Protein AF-A0A2C9LYE7-F1 (afdb_monomer)

Structure (mmCIF, N/CA/C/O backbone):
data_AF-A0A2C9LYE7-F1
#
_entry.id   AF-A0A2C9LYE7-F1
#
loop_
_atom_site.group_PDB
_atom_site.id
_atom_site.type_symbol
_atom_site.label_atom_id
_atom_site.label_alt_id
_atom_site.label_comp_id
_atom_site.label_asym_id
_atom_site.label_entity_id
_atom_site.label_seq_id
_atom_site.pdbx_PDB_ins_code
_atom_site.Cartn_x
_atom_site.Cartn_y
_atom_site.Cartn_z
_atom_site.occupancy
_atom_site.B_iso_or_equiv
_atom_site.auth_seq_id
_atom_site.auth_comp_id
_atom_site.auth_asym_id
_atom_site.auth_atom_id
_atom_site.pdbx_PDB_model_num
ATOM 1 N N . MET A 1 1 ? 0.429 -6.146 15.265 1.00 73.06 1 MET A N 1
ATOM 2 C CA . MET A 1 1 ? -0.358 -5.107 14.587 1.00 73.06 1 MET A CA 1
ATOM 3 C C . MET A 1 1 ? -0.170 -3.802 15.336 1.00 73.06 1 MET A C 1
ATOM 5 O O . MET A 1 1 ? -0.222 -3.806 16.559 1.00 73.06 1 MET A O 1
ATOM 9 N N . SER A 1 2 ? 0.075 -2.730 14.604 1.00 80.69 2 SER A N 1
ATOM 10 C CA . SER A 1 2 ? 0.431 -1.383 15.035 1.00 80.69 2 SER A CA 1
ATOM 11 C C . SER A 1 2 ? -0.440 -0.385 14.263 1.00 80.69 2 SER A C 1
ATOM 13 O O . SER A 1 2 ? -1.062 -0.771 13.266 1.00 80.69 2 SER A O 1
ATOM 15 N N . PRO A 1 3 ? -0.484 0.900 14.657 1.00 80.31 3 PRO A N 1
ATOM 16 C CA . PRO A 1 3 ? -1.197 1.921 13.888 1.00 80.31 3 PRO A CA 1
ATOM 17 C C . PRO A 1 3 ? -0.753 1.974 12.421 1.00 80.31 3 PRO A C 1
ATOM 19 O O . PRO A 1 3 ? -1.588 2.079 11.523 1.00 80.31 3 PRO A O 1
ATOM 22 N N . VAL A 1 4 ? 0.554 1.812 12.177 1.00 74.88 4 VAL A N 1
ATOM 23 C CA . VAL A 1 4 ? 1.127 1.790 10.827 1.00 74.88 4 VAL A CA 1
ATOM 24 C C . VAL A 1 4 ? 0.647 0.591 10.032 1.00 74.88 4 VAL A C 1
ATOM 26 O O . VAL A 1 4 ? 0.445 0.764 8.847 1.00 74.88 4 VAL A O 1
ATOM 29 N N . GLU A 1 5 ? 0.447 -0.585 10.628 1.00 74.88 5 GLU A N 1
ATOM 30 C CA . GLU A 1 5 ? -0.098 -1.753 9.916 1.00 74.88 5 GLU A CA 1
ATOM 31 C C . GLU A 1 5 ? -1.595 -1.587 9.600 1.00 74.88 5 GLU A C 1
ATOM 33 O O . GLU A 1 5 ? -2.049 -2.063 8.567 1.00 74.88 5 GLU A O 1
ATOM 38 N N . ILE A 1 6 ? -2.368 -0.878 10.435 1.00 79.75 6 ILE A N 1
ATOM 39 C CA . ILE A 1 6 ? -3.811 -0.659 10.205 1.00 79.75 6 ILE A CA 1
ATOM 40 C C . ILE A 1 6 ? -4.108 0.386 9.130 1.00 79.75 6 ILE A C 1
ATOM 42 O O . ILE A 1 6 ? -5.053 0.217 8.364 1.00 79.75 6 ILE A O 1
ATOM 46 N N . ALA A 1 7 ? -3.266 1.419 9.017 1.00 75.06 7 ALA A N 1
ATOM 47 C CA . ALA A 1 7 ? -3.280 2.402 7.917 1.00 75.06 7 ALA A CA 1
ATOM 48 C C . ALA A 1 7 ? -3.182 1.774 6.516 1.00 75.06 7 ALA A C 1
ATOM 50 O O . ALA A 1 7 ? -3.384 2.397 5.480 1.00 75.06 7 ALA A O 1
ATOM 51 N N . ASN A 1 8 ? -2.791 0.520 6.554 1.00 74.31 8 ASN A N 1
ATOM 52 C CA . ASN A 1 8 ? -2.117 -0.277 5.583 1.00 74.31 8 ASN A CA 1
ATOM 53 C C . ASN A 1 8 ? -2.772 -1.674 5.601 1.00 74.31 8 ASN A C 1
ATOM 55 O O . ASN A 1 8 ? -2.185 -2.687 5.226 1.00 74.31 8 ASN A O 1
ATOM 59 N N . ALA A 1 9 ? -4.007 -1.769 6.068 1.00 78.25 9 ALA A N 1
ATOM 60 C CA . ALA A 1 9 ? -4.749 -3.004 6.042 1.00 78.25 9 ALA A CA 1
ATOM 61 C C . ALA A 1 9 ? -6.007 -2.824 5.213 1.00 78.25 9 ALA A C 1
ATOM 63 O O . ALA A 1 9 ? -6.565 -1.730 5.106 1.00 78.25 9 ALA A O 1
ATOM 64 N N . PHE A 1 10 ? -6.482 -3.931 4.657 1.00 82.81 10 PHE A N 1
ATOM 65 C CA . PHE A 1 10 ? -7.828 -3.967 4.122 1.00 82.81 10 PHE A CA 1
ATOM 66 C C . PHE A 1 10 ? -8.786 -4.327 5.258 1.00 82.81 10 PHE A C 1
ATOM 68 O O . PHE A 1 10 ? -8.697 -5.408 5.847 1.00 82.81 10 PHE A O 1
ATOM 75 N N . LEU A 1 11 ? -9.671 -3.388 5.595 1.00 85.12 11 LEU A N 1
ATOM 76 C CA . LEU A 1 11 ? -10.641 -3.537 6.675 1.00 85.12 11 LEU A CA 1
ATOM 77 C C . LEU A 1 11 ? -11.970 -4.024 6.103 1.00 85.12 11 LEU A C 1
ATOM 79 O O . LEU A 1 11 ? -12.610 -3.336 5.308 1.00 85.12 11 LEU A O 1
ATOM 83 N N . ILE A 1 12 ? -12.409 -5.197 6.546 1.00 87.69 12 ILE A N 1
ATOM 84 C CA . ILE A 1 12 ? -13.704 -5.771 6.190 1.00 87.69 12 ILE A CA 1
ATOM 85 C C . ILE A 1 12 ? -14.618 -5.669 7.403 1.00 87.69 12 ILE A C 1
ATOM 87 O O . ILE A 1 12 ? -14.309 -6.160 8.489 1.00 87.69 12 ILE A O 1
ATOM 91 N N . SER A 1 13 ? -15.777 -5.043 7.223 1.00 89.19 13 SER A N 1
ATOM 92 C CA . SER A 1 13 ? -16.781 -4.933 8.275 1.00 89.19 13 SER A CA 1
ATOM 93 C C . SER A 1 13 ? -18.191 -5.060 7.710 1.00 89.19 13 SER A C 1
ATOM 95 O O . SER A 1 13 ? -18.442 -4.816 6.529 1.00 89.19 13 SER A O 1
ATOM 97 N N . ARG A 1 14 ? -19.137 -5.459 8.566 1.00 90.38 14 ARG A N 1
ATOM 98 C CA . ARG A 1 14 ? -20.560 -5.494 8.212 1.00 90.38 14 ARG A CA 1
ATOM 99 C C . ARG A 1 14 ? -21.095 -4.070 8.048 1.00 90.38 14 ARG A C 1
ATOM 101 O O . ARG A 1 14 ? -20.629 -3.125 8.681 1.00 90.38 14 ARG A O 1
ATOM 108 N N . ARG A 1 15 ? -22.141 -3.908 7.239 1.00 89.12 15 ARG A N 1
ATOM 109 C CA . ARG A 1 15 ? -22.846 -2.624 7.133 1.00 89.12 15 ARG A CA 1
ATOM 110 C C . ARG A 1 15 ? -23.384 -2.204 8.513 1.00 89.12 15 ARG A C 1
ATOM 112 O O . ARG A 1 15 ? -23.920 -3.042 9.231 1.00 89.12 15 ARG A O 1
ATOM 119 N N . ARG A 1 16 ? -23.285 -0.907 8.84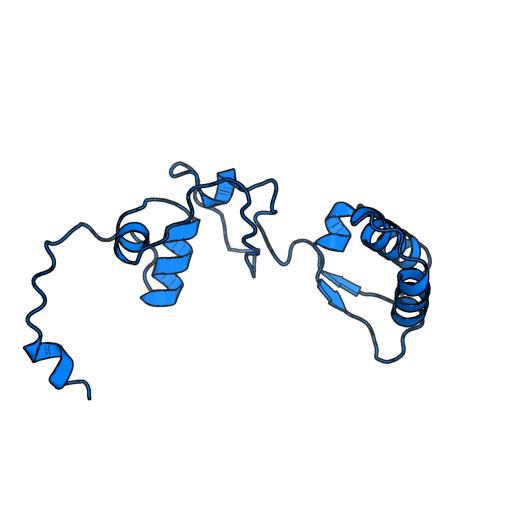9 1.00 88.00 16 ARG A N 1
ATOM 120 C CA . ARG A 1 16 ? -23.729 -0.312 10.137 1.00 88.00 16 ARG A CA 1
ATOM 121 C C . ARG A 1 16 ? -23.029 -0.877 11.383 1.00 88.00 16 ARG A C 1
ATOM 123 O O . ARG A 1 16 ? -23.589 -0.842 12.473 1.00 88.00 16 ARG A O 1
ATOM 130 N N . ASN A 1 17 ? -21.822 -1.403 11.228 1.00 90.81 17 ASN A N 1
ATOM 131 C CA . ASN A 1 17 ? -21.034 -1.884 12.351 1.00 90.81 17 ASN A CA 1
ATOM 132 C C . ASN A 1 17 ? -20.635 -0.734 13.303 1.00 90.81 17 ASN A C 1
ATOM 134 O O . ASN A 1 17 ? -20.342 0.371 12.837 1.00 90.81 17 ASN A O 1
ATOM 138 N N . ALA A 1 18 ? -20.631 -0.991 14.617 1.00 90.81 18 ALA A N 1
ATOM 139 C CA . ALA A 1 18 ? -20.309 0.023 15.621 1.00 90.81 18 ALA A CA 1
ATOM 140 C C . ALA A 1 18 ? -18.864 0.525 15.488 1.00 90.81 18 ALA A C 1
ATOM 142 O O . ALA A 1 18 ? -18.663 1.731 15.534 1.00 90.81 18 ALA A O 1
ATOM 143 N N . PHE A 1 19 ? -17.902 -0.344 15.152 1.00 90.56 19 PHE A N 1
ATOM 144 C CA . PHE A 1 19 ? -16.531 0.058 14.812 1.00 90.56 19 PHE A CA 1
ATOM 145 C C . PHE A 1 19 ? -16.492 1.191 13.773 1.00 90.56 19 PHE A C 1
ATOM 147 O O . PHE A 1 19 ? -15.831 2.200 13.989 1.00 90.56 19 PHE A O 1
ATOM 154 N N . LEU A 1 20 ? -17.227 1.059 12.659 1.00 88.56 20 LEU A N 1
ATOM 155 C CA . LEU A 1 20 ? -17.243 2.081 11.601 1.00 88.56 20 LEU A CA 1
ATOM 156 C C . LEU A 1 20 ? -17.904 3.381 12.068 1.00 88.56 20 LEU A C 1
ATOM 158 O O . LEU A 1 20 ? -17.468 4.464 11.683 1.00 88.56 20 LEU A O 1
ATOM 162 N N . LYS A 1 21 ? -18.953 3.278 12.892 1.00 90.19 21 LYS A N 1
ATOM 163 C CA . LYS A 1 21 ? -19.645 4.438 13.462 1.00 90.19 21 LYS A CA 1
ATOM 164 C C . LYS A 1 21 ? -18.735 5.198 14.426 1.00 90.19 21 LYS A C 1
ATOM 166 O O . LYS A 1 21 ? -18.613 6.411 14.300 1.00 90.19 21 LYS A O 1
ATOM 171 N N . ASP A 1 22 ? -18.089 4.494 15.345 1.00 89.19 22 ASP A N 1
AT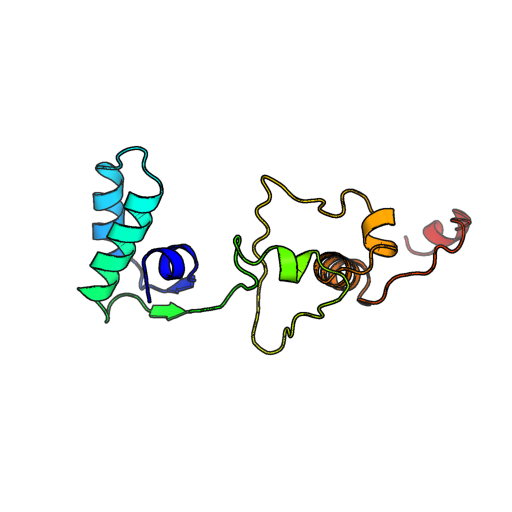OM 172 C CA . ASP A 1 22 ? -17.219 5.084 16.363 1.00 89.19 22 ASP A CA 1
ATOM 173 C C . ASP A 1 22 ? -15.955 5.661 15.731 1.00 89.19 22 ASP A C 1
ATOM 175 O O . ASP A 1 22 ? -15.490 6.736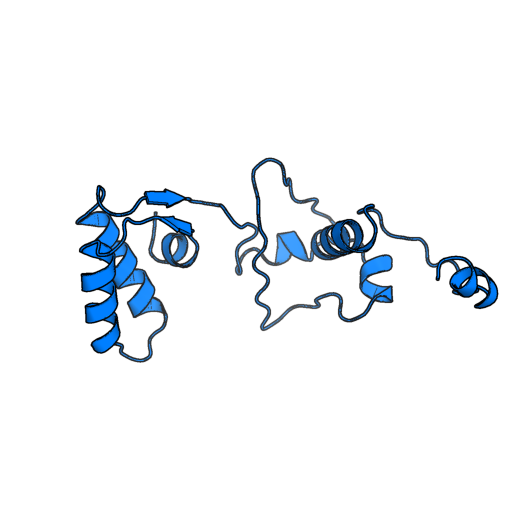 16.115 1.00 89.19 22 ASP A O 1
ATOM 179 N N . TRP A 1 23 ? -15.437 4.995 14.695 1.00 88.12 23 TRP A N 1
ATOM 180 C CA . TRP A 1 23 ? -14.337 5.529 13.910 1.00 88.12 23 TRP A CA 1
ATOM 181 C C . TRP A 1 23 ? -14.746 6.816 13.182 1.00 88.12 23 TRP A C 1
ATOM 183 O O . TRP A 1 23 ? -14.023 7.804 13.278 1.00 88.12 23 TRP A O 1
ATOM 193 N N . TYR A 1 24 ? -15.926 6.850 12.547 1.00 87.88 24 TYR A N 1
ATOM 194 C CA . TYR A 1 24 ? -16.471 8.047 11.890 1.00 87.88 24 TYR A CA 1
ATOM 195 C C . TYR A 1 24 ? -16.725 9.207 12.860 1.00 87.88 24 TYR A C 1
ATOM 197 O O . TYR A 1 24 ? -16.317 10.330 12.577 1.00 87.88 24 TYR A O 1
ATOM 205 N N . ILE A 1 25 ? -17.348 8.953 14.016 1.00 87.56 25 ILE A N 1
ATOM 206 C CA . ILE A 1 25 ? -17.489 9.961 15.082 1.00 87.56 25 ILE A CA 1
ATOM 207 C C . ILE A 1 25 ? -16.103 10.469 15.465 1.00 87.56 25 ILE A C 1
ATOM 209 O O . ILE A 1 25 ? -15.873 11.667 15.573 1.00 87.56 25 ILE A O 1
ATOM 213 N N . GLY A 1 26 ? -15.144 9.553 15.571 1.00 81.50 26 GLY A N 1
ATOM 214 C CA . GLY A 1 26 ? -13.781 9.902 15.885 1.00 81.50 26 GLY A CA 1
ATOM 215 C C . GLY A 1 26 ? -13.082 10.804 14.872 1.00 81.50 26 GLY A C 1
ATOM 216 O O . GLY A 1 26 ? -12.177 11.524 15.285 1.00 81.50 26 GLY A O 1
ATOM 217 N N . PHE A 1 27 ? -13.501 10.778 13.605 1.00 81.75 27 PHE A N 1
ATOM 218 C CA . PHE A 1 27 ? -13.048 11.692 12.554 1.00 81.75 27 PHE A CA 1
ATOM 219 C C . PHE A 1 27 ? -13.651 13.094 12.670 1.00 81.75 27 PHE A C 1
ATOM 221 O O . PHE A 1 27 ? -13.091 14.029 12.105 1.00 81.75 27 PHE A O 1
ATOM 228 N N . GLN A 1 28 ? -14.772 13.267 13.372 1.00 82.38 28 GLN A N 1
ATOM 229 C CA . GLN A 1 28 ? -15.355 14.597 13.575 1.00 82.38 28 GLN A CA 1
ATOM 230 C C . GLN A 1 28 ? -14.469 15.469 14.477 1.00 82.38 28 GLN A C 1
ATOM 232 O O . GLN A 1 28 ? -14.411 16.678 14.279 1.00 82.38 28 GLN A O 1
ATOM 237 N N . ASP A 1 29 ? -13.695 14.842 15.367 1.00 79.62 29 ASP A N 1
ATOM 238 C CA . ASP A 1 29 ? -12.693 15.490 16.223 1.00 79.62 29 ASP A CA 1
ATOM 239 C C . ASP A 1 29 ? -11.285 15.474 15.597 1.00 79.62 29 ASP A C 1
ATOM 241 O O . ASP A 1 29 ? -10.278 15.434 16.307 1.00 79.62 29 ASP A O 1
ATOM 245 N N . TYR A 1 30 ? -11.182 15.401 14.266 1.00 76.88 30 TYR A N 1
ATOM 246 C CA . TYR A 1 30 ? -9.891 15.301 13.592 1.00 76.88 30 TYR A CA 1
ATOM 247 C C . TYR A 1 30 ? -9.053 16.569 13.807 1.00 76.88 30 TYR A C 1
ATOM 249 O O . TYR A 1 30 ? -9.234 17.590 13.144 1.00 76.88 30 TYR A O 1
ATOM 257 N N . GLU A 1 31 ? -8.068 16.477 14.696 1.00 72.31 31 GLU A N 1
ATOM 258 C CA . GLU A 1 31 ? -6.897 17.343 14.637 1.00 72.31 31 GLU A CA 1
ATOM 259 C C . GLU A 1 31 ? -6.109 16.970 13.383 1.00 72.31 31 GLU A C 1
ATOM 261 O O . GLU A 1 31 ? -5.976 15.783 13.102 1.00 72.31 31 GLU A O 1
ATOM 266 N N . ALA A 1 32 ? -5.579 17.949 12.640 1.00 73.88 32 ALA A N 1
ATOM 267 C CA . ALA A 1 32 ? -4.858 17.783 11.369 1.00 73.88 32 ALA A CA 1
ATOM 268 C C . ALA A 1 32 ? -3.519 17.007 11.472 1.00 73.88 32 ALA A C 1
ATOM 270 O O . ALA A 1 32 ? -2.481 17.425 10.962 1.00 73.88 32 ALA A O 1
ATOM 271 N N . LYS A 1 33 ? -3.538 15.860 12.145 1.00 76.56 33 LYS A N 1
ATOM 272 C CA . LYS A 1 33 ? -2.467 14.910 12.391 1.00 76.56 33 LYS A CA 1
ATOM 273 C C . LYS A 1 33 ? -2.902 13.596 11.766 1.00 76.56 33 LYS A C 1
ATOM 275 O O . LYS A 1 33 ? -3.772 12.899 12.278 1.00 76.56 33 LYS A O 1
ATOM 280 N N . TRP A 1 34 ? -2.270 13.238 10.659 1.00 67.06 34 TRP A N 1
ATOM 281 C CA . TRP A 1 34 ? -2.590 12.023 9.910 1.00 67.06 34 TRP A CA 1
ATOM 282 C C . TRP A 1 34 ? -2.554 10.750 10.783 1.00 67.06 34 TRP A C 1
ATOM 284 O O . TRP A 1 34 ? -3.403 9.874 10.618 1.00 67.06 34 TRP A O 1
ATOM 294 N N . THR A 1 35 ? -1.643 10.680 11.765 1.00 74.69 35 THR A N 1
ATOM 295 C CA . THR A 1 35 ? -1.513 9.548 12.700 1.00 74.69 35 THR A CA 1
ATOM 296 C C . THR A 1 35 ? -2.739 9.355 13.585 1.00 74.69 35 THR A C 1
ATOM 298 O O . THR A 1 35 ? -3.066 8.219 13.920 1.00 74.69 35 THR A O 1
ATOM 301 N N . PHE A 1 36 ? -3.470 10.428 13.900 1.00 79.00 36 PHE A N 1
ATOM 302 C CA . PHE A 1 36 ? -4.635 10.393 14.784 1.00 79.00 36 PHE A CA 1
ATOM 303 C C . PHE A 1 36 ? -5.698 9.407 14.287 1.00 79.00 36 PHE A C 1
ATOM 305 O O . PHE A 1 36 ? -6.251 8.616 15.049 1.00 79.00 36 PHE A O 1
ATOM 312 N N . THR A 1 37 ? -5.942 9.403 12.977 1.00 75.12 37 THR A N 1
ATOM 313 C CA . THR A 1 37 ? -6.950 8.536 12.349 1.00 75.12 37 THR A CA 1
ATOM 314 C C . THR A 1 37 ? -6.571 7.058 12.434 1.00 75.12 37 THR A C 1
ATOM 316 O O . THR A 1 37 ? -7.439 6.212 12.662 1.00 75.12 37 THR A O 1
ATOM 319 N N . MET A 1 38 ? -5.274 6.760 12.315 1.00 81.56 38 MET A N 1
ATOM 320 C CA . MET A 1 38 ? -4.713 5.409 12.356 1.00 81.56 38 MET A CA 1
ATOM 321 C C . MET A 1 38 ? -4.645 4.879 13.782 1.00 81.56 38 MET A C 1
ATOM 323 O O . MET A 1 38 ? -5.025 3.739 14.036 1.00 81.56 38 MET A O 1
ATOM 327 N N . GLU A 1 39 ? -4.201 5.710 14.724 1.00 86.44 39 GLU A N 1
ATOM 328 C CA . GLU A 1 39 ? -4.159 5.379 16.148 1.00 86.44 39 GLU A CA 1
ATOM 329 C C . GLU A 1 39 ? -5.564 5.099 16.681 1.00 86.44 39 GLU A C 1
ATOM 331 O O . GLU A 1 39 ? -5.775 4.110 17.383 1.00 86.44 39 GLU A O 1
ATOM 336 N N . LYS A 1 40 ? -6.553 5.911 16.290 1.00 85.88 40 LYS A N 1
ATOM 337 C CA . LYS A 1 40 ? -7.949 5.717 16.698 1.00 85.88 40 LYS A CA 1
ATOM 338 C C . LYS A 1 40 ? -8.540 4.439 16.104 1.00 85.88 40 LYS A C 1
ATOM 340 O O . LYS A 1 40 ? -9.115 3.648 16.849 1.00 85.88 40 LYS A O 1
ATOM 345 N N . ALA A 1 41 ? -8.332 4.186 14.808 1.00 86.50 41 ALA A N 1
ATOM 346 C CA . ALA A 1 41 ? -8.727 2.926 14.168 1.00 86.50 41 ALA A CA 1
ATOM 347 C C . ALA A 1 41 ? -8.089 1.714 14.861 1.00 86.50 41 ALA A C 1
ATOM 349 O O . ALA A 1 41 ? -8.764 0.725 15.155 1.00 86.50 41 ALA A O 1
ATOM 350 N N . TYR A 1 42 ? -6.795 1.812 15.169 1.00 88.31 42 TYR A N 1
ATOM 351 C CA . TYR A 1 42 ? -6.048 0.775 15.863 1.00 88.31 42 TYR A CA 1
ATOM 352 C C . TYR A 1 42 ? -6.618 0.500 17.251 1.00 88.31 42 TYR A C 1
ATOM 354 O O . TYR A 1 42 ? -6.974 -0.642 17.546 1.00 88.31 42 TYR A O 1
ATOM 362 N N . ASN A 1 43 ? -6.811 1.533 18.064 1.00 88.88 43 ASN A N 1
ATOM 363 C CA . ASN A 1 43 ? -7.374 1.390 19.403 1.00 88.88 43 ASN A CA 1
ATOM 364 C C . ASN A 1 43 ? -8.789 0.789 19.370 1.00 88.88 43 ASN A C 1
ATOM 366 O O . ASN A 1 43 ? -9.067 -0.155 20.111 1.00 88.88 43 ASN A O 1
ATOM 370 N N . LEU A 1 44 ? -9.652 1.250 18.457 1.00 88.06 44 LEU A N 1
ATOM 371 C CA . LEU A 1 44 ? -11.000 0.698 18.279 1.00 88.06 44 LEU A CA 1
ATOM 372 C C . LEU A 1 44 ? -10.968 -0.776 17.852 1.00 88.06 44 LEU A C 1
ATOM 374 O O . LEU A 1 44 ? -11.742 -1.584 18.366 1.00 88.06 44 LEU A O 1
ATOM 378 N N . SER A 1 45 ? -10.048 -1.156 16.960 1.00 87.88 45 SER A N 1
ATOM 379 C CA . SER A 1 45 ? -9.916 -2.548 16.510 1.00 87.88 45 SER A CA 1
ATOM 380 C C . SER A 1 45 ? -9.487 -3.488 17.640 1.00 87.88 45 SER A C 1
ATOM 382 O O . SER A 1 45 ? -9.911 -4.641 17.686 1.00 87.88 45 SER A O 1
ATOM 384 N N . ARG A 1 46 ? -8.678 -2.987 18.585 1.00 87.50 46 ARG A N 1
ATOM 385 C CA . ARG A 1 46 ? -8.209 -3.735 19.760 1.00 87.50 46 ARG A CA 1
ATOM 386 C C . ARG A 1 46 ? -9.299 -3.903 20.811 1.00 87.50 46 ARG A C 1
ATOM 388 O O . ARG A 1 46 ? -9.320 -4.924 21.490 1.00 87.50 46 ARG A O 1
ATOM 395 N N . GLN A 1 47 ? -10.185 -2.920 20.939 1.00 86.69 47 GLN A N 1
ATOM 396 C CA . GLN A 1 47 ? -11.313 -2.964 21.869 1.00 86.69 47 GLN A CA 1
ATOM 397 C C . GLN A 1 47 ? -12.457 -3.840 21.340 1.00 86.69 47 GLN A C 1
ATOM 399 O O . GLN A 1 47 ? -13.113 -4.521 22.120 1.00 86.69 47 GLN A O 1
ATOM 404 N N . ASN A 1 48 ? -12.656 -3.876 20.017 1.00 79.44 48 ASN A N 1
ATOM 405 C CA . ASN A 1 48 ? -13.782 -4.553 19.368 1.00 79.44 48 ASN A CA 1
ATOM 406 C C . ASN A 1 48 ? -13.323 -5.547 18.285 1.00 79.44 48 ASN A C 1
ATOM 408 O O . ASN A 1 48 ? -13.735 -5.469 17.126 1.00 79.44 48 ASN A O 1
ATOM 412 N N . VAL A 1 49 ? -12.491 -6.519 18.672 1.00 75.44 49 VAL A N 1
ATOM 413 C CA . VAL A 1 49 ? -11.829 -7.466 17.748 1.00 75.44 49 VAL A CA 1
ATOM 414 C C . VAL A 1 49 ? -12.815 -8.270 16.882 1.00 75.44 49 VAL A C 1
ATOM 416 O O . VAL A 1 49 ? -12.504 -8.612 15.747 1.00 75.44 49 VAL A O 1
ATOM 419 N N . SER A 1 50 ? -14.028 -8.551 17.367 1.00 82.94 50 SER A N 1
ATOM 420 C CA . SER A 1 50 ? -15.040 -9.319 16.620 1.00 82.94 50 SER A CA 1
ATOM 421 C C . SER A 1 50 ? -15.780 -8.515 15.544 1.00 82.94 50 SER A C 1
ATOM 423 O O . SER A 1 50 ? -16.546 -9.084 14.763 1.00 82.94 50 SER A O 1
ATOM 425 N N . GLN A 1 51 ? -15.594 -7.194 15.500 1.00 83.25 51 GLN A N 1
ATOM 426 C CA . GLN A 1 51 ? -16.386 -6.299 14.657 1.00 83.25 51 GLN A CA 1
ATOM 427 C C . GLN A 1 51 ? -15.712 -5.917 13.338 1.00 83.25 51 GLN A C 1
ATOM 429 O O . GLN A 1 51 ? -16.393 -5.483 12.401 1.00 83.25 51 GLN A O 1
ATOM 434 N N . VAL A 1 52 ? -14.400 -6.089 13.240 1.00 86.31 52 VAL A N 1
ATOM 435 C CA . VAL A 1 52 ? -13.637 -5.786 12.034 1.00 86.31 52 VAL A CA 1
ATOM 436 C C . VAL A 1 52 ? -12.686 -6.936 11.749 1.00 86.31 52 VAL A C 1
ATOM 438 O O . VAL A 1 52 ? -11.923 -7.358 12.612 1.00 86.31 52 VAL A O 1
ATOM 441 N N . TYR A 1 53 ? -12.753 -7.462 10.532 1.00 87.81 53 TYR A N 1
ATOM 442 C CA . TYR A 1 53 ? -11.747 -8.383 10.036 1.00 87.81 53 TYR A CA 1
ATOM 443 C C . TYR A 1 53 ? -10.689 -7.578 9.293 1.00 87.81 53 TYR A C 1
ATOM 445 O O . TYR A 1 53 ? -11.008 -6.752 8.438 1.00 87.81 53 TYR A O 1
ATOM 453 N N . ILE A 1 54 ? -9.432 -7.799 9.650 1.00 83.88 54 ILE A N 1
ATOM 454 C CA . ILE A 1 54 ? -8.298 -7.050 9.125 1.00 83.88 54 ILE A CA 1
ATOM 455 C C . ILE A 1 54 ? -7.463 -8.022 8.313 1.00 83.88 54 ILE A C 1
ATOM 457 O O . ILE A 1 54 ? -6.957 -8.997 8.867 1.00 83.88 54 ILE A O 1
ATOM 461 N N . VAL A 1 55 ? -7.324 -7.758 7.016 1.00 83.75 55 VAL A N 1
ATOM 462 C CA . VAL A 1 55 ? -6.419 -8.516 6.151 1.00 83.75 55 VAL A CA 1
ATOM 463 C C . VAL A 1 55 ? -5.049 -7.838 6.203 1.00 83.75 55 VAL A C 1
ATOM 465 O O . VAL A 1 55 ? -4.911 -6.739 5.648 1.00 83.75 55 VAL A O 1
ATOM 468 N N . PRO A 1 56 ? -4.051 -8.432 6.887 1.00 73.00 56 PRO A N 1
ATOM 469 C CA . PRO A 1 56 ? -2.694 -7.906 6.875 1.00 73.00 56 PRO A CA 1
ATOM 470 C C . PRO A 1 56 ? -2.033 -8.168 5.517 1.00 73.00 56 PRO A C 1
ATOM 472 O O . PRO A 1 56 ? -2.422 -9.087 4.798 1.00 73.00 56 PRO A O 1
ATOM 475 N N . ASP A 1 57 ? -1.021 -7.363 5.185 1.00 70.69 57 ASP A N 1
ATOM 476 C CA . ASP A 1 57 ? -0.091 -7.605 4.070 1.00 70.69 57 ASP A CA 1
ATOM 477 C C . ASP A 1 57 ? -0.735 -7.772 2.677 1.00 70.69 57 ASP A C 1
ATOM 479 O O . ASP A 1 57 ? -0.116 -8.328 1.770 1.00 70.69 57 ASP A O 1
ATOM 483 N N . LEU A 1 58 ? -1.963 -7.272 2.465 1.00 72.12 58 LEU A N 1
ATOM 484 C CA . LEU A 1 58 ? -2.618 -7.345 1.152 1.00 72.12 58 LEU A CA 1
ATOM 485 C C . LEU A 1 58 ? -1.791 -6.635 0.071 1.00 72.12 58 LEU A C 1
ATOM 487 O O . LEU A 1 58 ? -1.703 -7.120 -1.060 1.00 72.12 58 LEU A O 1
ATOM 491 N N . TYR A 1 59 ? -1.193 -5.495 0.424 1.00 75.56 59 TYR A N 1
ATOM 492 C CA . TYR A 1 59 ? -0.294 -4.769 -0.456 1.00 75.56 59 TYR A CA 1
ATOM 493 C C . TYR A 1 59 ? 1.102 -4.661 0.158 1.00 75.56 59 TYR A C 1
ATOM 495 O O . TYR A 1 59 ? 1.28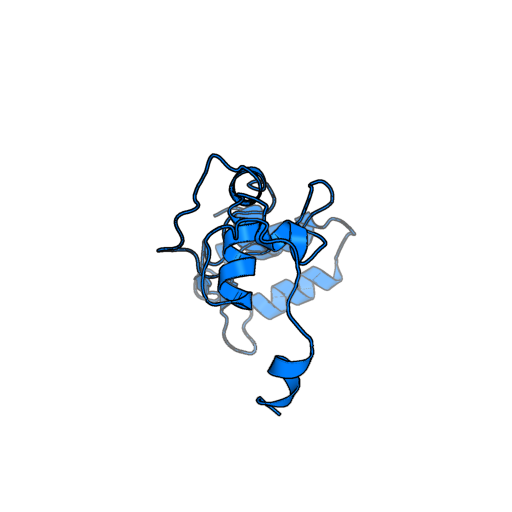6 -4.325 1.329 1.00 75.56 59 TYR A O 1
ATOM 503 N N . ARG A 1 60 ? 2.087 -4.981 -0.674 1.00 78.31 60 ARG A N 1
ATOM 504 C CA . ARG A 1 60 ? 3.521 -4.895 -0.412 1.00 78.31 60 ARG A CA 1
ATOM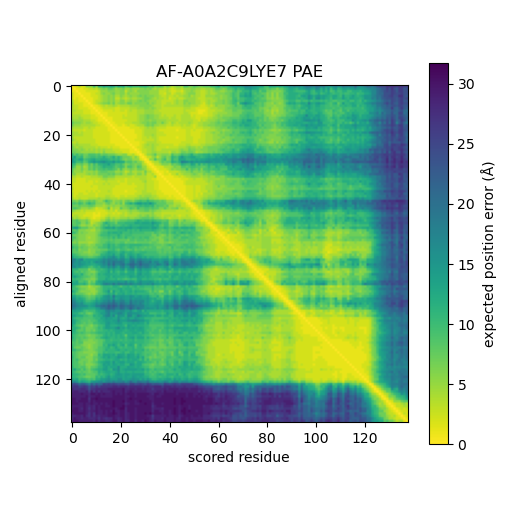 505 C C . ARG A 1 60 ? 4.212 -4.576 -1.741 1.00 78.31 60 ARG A C 1
ATOM 507 O O . ARG A 1 60 ? 3.683 -4.943 -2.791 1.00 78.31 60 ARG A O 1
ATOM 514 N N . PRO A 1 61 ? 5.396 -3.951 -1.725 1.00 77.75 61 PRO A N 1
ATOM 515 C CA . PRO A 1 61 ? 6.088 -3.350 -0.579 1.00 77.75 61 PRO A CA 1
ATOM 516 C C . PRO A 1 61 ? 5.334 -2.164 0.048 1.00 77.75 61 PRO A C 1
ATOM 518 O O . PRO A 1 61 ? 4.502 -1.536 -0.611 1.00 77.75 61 PRO A O 1
ATOM 521 N N . PHE A 1 62 ? 5.611 -1.854 1.317 1.00 76.25 62 PHE A N 1
ATOM 522 C CA . PHE A 1 62 ? 5.095 -0.654 1.987 1.00 76.25 62 PHE A CA 1
ATOM 523 C C . PHE A 1 62 ? 5.792 0.629 1.500 1.00 76.25 62 PHE A C 1
ATOM 525 O O . PHE A 1 62 ? 6.852 0.591 0.878 1.00 76.25 62 PHE A O 1
ATOM 532 N N . TRP A 1 63 ? 5.227 1.800 1.823 1.00 73.06 63 TRP A N 1
ATOM 533 C CA . TRP A 1 63 ? 5.771 3.104 1.406 1.00 73.06 63 TRP A CA 1
ATOM 534 C C . TRP A 1 63 ? 7.225 3.340 1.861 1.00 73.06 63 TRP A C 1
ATOM 536 O O . TRP A 1 63 ? 7.991 4.012 1.172 1.00 73.06 63 TRP A O 1
ATOM 546 N N . ASN A 1 64 ? 7.621 2.776 3.006 1.00 75.12 64 ASN A N 1
ATOM 547 C CA . ASN A 1 64 ? 8.982 2.833 3.548 1.00 75.12 64 ASN A CA 1
ATOM 548 C C . ASN A 1 64 ? 9.906 1.740 2.980 1.00 75.12 64 ASN A C 1
ATOM 550 O O . ASN A 1 64 ? 11.108 1.760 3.232 1.00 75.12 64 ASN A O 1
ATOM 554 N N . GLU A 1 65 ? 9.368 0.814 2.190 1.00 80.06 65 GLU A N 1
ATOM 555 C CA . GLU A 1 65 ? 10.088 -0.278 1.531 1.00 80.06 65 GLU A CA 1
ATOM 556 C C . GLU A 1 65 ? 10.318 0.016 0.040 1.00 80.06 65 GLU A C 1
ATOM 558 O O . GLU A 1 65 ? 10.555 -0.886 -0.760 1.00 80.06 65 GLU A O 1
ATOM 563 N N . MET A 1 66 ? 10.299 1.298 -0.343 1.00 79.00 66 MET A N 1
ATOM 564 C CA . MET A 1 66 ? 10.549 1.770 -1.709 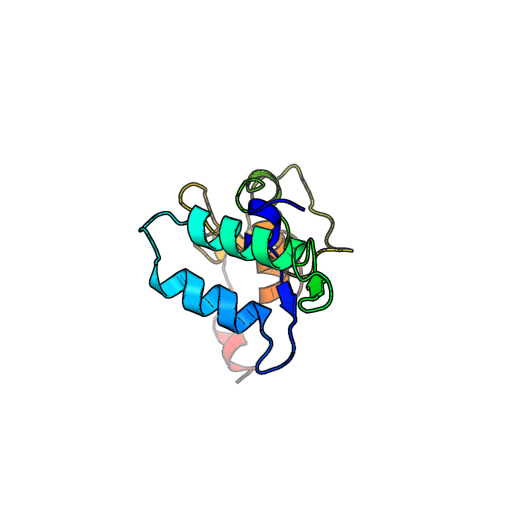1.00 79.00 66 MET A CA 1
ATOM 565 C C . MET A 1 66 ? 11.800 1.160 -2.381 1.00 79.00 66 MET A C 1
ATOM 567 O O . MET A 1 66 ? 11.741 0.885 -3.583 1.00 79.00 66 MET A O 1
ATOM 571 N N . PRO A 1 67 ? 12.915 0.876 -1.668 1.00 83.12 67 PRO A N 1
ATOM 572 C CA . PRO A 1 67 ? 14.045 0.169 -2.267 1.00 83.12 67 PRO A CA 1
ATOM 573 C C . PRO A 1 67 ? 13.685 -1.196 -2.874 1.00 83.12 67 PRO A C 1
ATOM 575 O O . PRO A 1 67 ? 14.297 -1.572 -3.865 1.00 83.12 67 PRO A O 1
ATOM 578 N N . LEU A 1 68 ? 12.676 -1.910 -2.362 1.00 81.31 68 LEU A N 1
ATOM 579 C CA . LEU A 1 68 ? 12.225 -3.189 -2.935 1.00 81.31 68 LEU A CA 1
ATOM 580 C C . LEU A 1 68 ? 11.549 -3.019 -4.307 1.00 81.31 68 LEU A C 1
ATOM 582 O O . LEU A 1 68 ? 11.550 -3.944 -5.117 1.00 81.31 68 LEU A O 1
ATOM 586 N N . LEU A 1 69 ? 10.983 -1.838 -4.577 1.00 80.19 69 LEU A N 1
ATOM 587 C CA . LEU A 1 69 ? 10.340 -1.514 -5.853 1.00 80.19 69 LEU A CA 1
ATOM 588 C C . LEU A 1 69 ? 11.330 -0.990 -6.895 1.00 80.19 69 LEU A C 1
ATOM 590 O O . LEU A 1 69 ? 11.186 -1.288 -8.081 1.00 80.19 69 LEU A O 1
ATOM 594 N N . LEU A 1 70 ? 12.306 -0.190 -6.460 1.00 80.62 70 LEU A N 1
ATOM 595 C CA . LEU A 1 70 ? 13.167 0.586 -7.358 1.00 80.62 70 LEU A CA 1
ATOM 596 C C . LEU A 1 70 ? 14.563 -0.016 -7.558 1.00 80.62 70 LEU A C 1
ATOM 598 O O . LEU A 1 70 ? 15.234 0.338 -8.525 1.00 80.62 70 LEU A O 1
ATOM 602 N N . ASN A 1 71 ? 15.025 -0.896 -6.667 1.00 78.19 71 ASN A 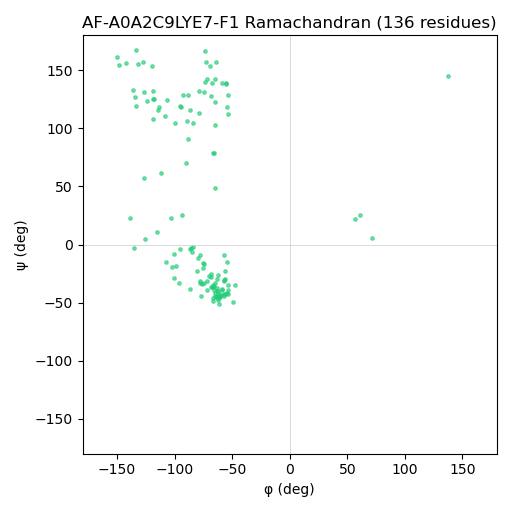N 1
ATOM 603 C CA . ASN A 1 71 ? 16.353 -1.493 -6.778 1.00 78.19 71 ASN A CA 1
ATOM 604 C C . ASN A 1 71 ? 16.363 -2.623 -7.818 1.00 78.19 71 ASN A C 1
ATOM 606 O O . ASN A 1 71 ? 15.521 -3.517 -7.793 1.00 78.19 71 ASN A O 1
ATOM 610 N N . SER A 1 72 ? 17.350 -2.590 -8.710 1.00 69.06 72 SER A N 1
ATOM 611 C CA . SER A 1 72 ? 17.551 -3.578 -9.769 1.00 69.06 72 SER A CA 1
ATOM 612 C C . SER A 1 72 ? 18.118 -4.913 -9.294 1.00 69.06 72 SER A C 1
ATOM 614 O O . SER A 1 72 ? 18.036 -5.907 -10.015 1.00 69.06 72 SER A O 1
ATOM 616 N N . SER A 1 73 ? 18.675 -4.951 -8.084 1.00 70.00 73 SER A N 1
ATOM 617 C CA . SER A 1 73 ? 19.276 -6.150 -7.493 1.00 70.00 73 SER A CA 1
ATOM 618 C C . SER A 1 73 ? 18.275 -7.035 -6.748 1.00 70.00 73 SER A C 1
ATOM 620 O O . SER A 1 73 ? 18.658 -8.097 -6.262 1.00 70.00 73 SER A O 1
ATOM 622 N N . PHE A 1 74 ? 17.012 -6.616 -6.631 1.00 66.06 74 PHE A N 1
ATOM 623 C CA . PHE A 1 74 ? 15.991 -7.345 -5.884 1.00 66.06 74 PHE A CA 1
ATOM 624 C C . PHE A 1 74 ? 14.785 -7.652 -6.762 1.00 66.06 74 PHE A C 1
ATOM 626 O O . PHE A 1 74 ? 14.143 -6.751 -7.291 1.00 66.06 74 PHE A O 1
ATOM 633 N N . TYR A 1 75 ? 14.458 -8.938 -6.859 1.00 68.12 75 TYR A N 1
ATOM 634 C CA . TYR A 1 75 ? 13.178 -9.400 -7.378 1.00 68.12 75 TYR A CA 1
ATOM 635 C C . TYR A 1 75 ? 12.244 -9.621 -6.194 1.00 68.12 75 TYR A C 1
ATOM 637 O O . TYR A 1 75 ? 12.542 -10.419 -5.305 1.00 68.12 75 TYR A O 1
ATOM 645 N N . PHE A 1 76 ? 11.139 -8.882 -6.159 1.00 74.25 76 PHE A N 1
ATOM 646 C CA . PHE A 1 76 ? 10.122 -9.063 -5.132 1.00 74.25 76 PHE A CA 1
ATOM 647 C C . PHE A 1 76 ? 9.309 -10.337 -5.408 1.00 74.25 76 PHE A C 1
ATOM 649 O O . PHE A 1 76 ? 8.851 -10.549 -6.532 1.00 74.25 76 PHE A O 1
ATOM 656 N N . ASP A 1 77 ? 9.139 -11.188 -4.395 1.00 75.94 77 ASP A N 1
ATOM 657 C CA . ASP A 1 77 ? 8.321 -12.399 -4.493 1.00 75.94 77 ASP A CA 1
ATOM 658 C C . ASP A 1 77 ? 6.830 -12.050 -4.360 1.00 75.94 77 ASP A C 1
ATOM 660 O O . ASP A 1 77 ? 6.354 -11.638 -3.301 1.00 75.94 77 ASP A O 1
ATOM 664 N N . TRP A 1 78 ? 6.086 -12.239 -5.450 1.00 74.06 78 TRP A N 1
ATOM 665 C CA . TRP A 1 78 ? 4.660 -11.922 -5.545 1.00 74.06 78 TRP A CA 1
ATOM 666 C C . TRP A 1 78 ? 3.730 -13.031 -5.048 1.00 74.06 78 TRP A C 1
ATOM 668 O O . TRP A 1 78 ? 2.519 -12.822 -5.020 1.00 74.06 78 TRP A O 1
ATOM 678 N N . THR A 1 79 ? 4.238 -14.197 -4.633 1.00 77.19 79 THR A N 1
ATOM 679 C CA . THR A 1 79 ? 3.397 -15.362 -4.278 1.00 77.19 79 THR A CA 1
ATOM 680 C C . THR A 1 79 ? 2.361 -15.083 -3.188 1.00 77.19 79 THR A C 1
ATOM 682 O O . THR A 1 79 ? 1.358 -15.791 -3.093 1.00 77.19 79 THR A O 1
ATOM 685 N N . ARG A 1 80 ? 2.586 -14.058 -2.358 1.00 70.75 80 ARG A N 1
ATOM 686 C CA . ARG A 1 80 ? 1.717 -13.698 -1.227 1.00 70.75 80 ARG A CA 1
ATOM 687 C C . ARG A 1 80 ? 1.242 -12.246 -1.239 1.00 70.75 80 ARG A C 1
ATOM 689 O O . ARG A 1 80 ? 0.590 -11.833 -0.283 1.00 70.75 80 ARG A O 1
ATOM 696 N N . SER A 1 81 ? 1.558 -11.477 -2.278 1.00 71.62 81 SER A N 1
ATOM 697 C CA . SER A 1 81 ? 1.233 -10.050 -2.357 1.00 71.62 81 SER A CA 1
ATOM 698 C C . SER A 1 81 ? 0.315 -9.786 -3.535 1.00 71.62 81 SER A C 1
ATOM 700 O O . SER A 1 81 ? 0.621 -10.142 -4.668 1.00 71.62 81 SER A O 1
ATOM 702 N N . TYR A 1 82 ? -0.823 -9.155 -3.257 1.00 71.00 82 TYR A N 1
ATOM 703 C CA . TYR A 1 82 ? -1.929 -9.066 -4.212 1.00 71.00 82 TYR A CA 1
ATOM 704 C C . TYR A 1 82 ? -2.095 -7.666 -4.803 1.00 71.00 82 TYR A C 1
ATOM 706 O O . TYR A 1 82 ? -2.792 -7.496 -5.801 1.00 71.00 82 TYR A O 1
ATOM 714 N N . ALA A 1 83 ? -1.465 -6.658 -4.200 1.00 77.31 83 ALA A N 1
ATOM 715 C CA . ALA A 1 83 ? -1.519 -5.279 -4.660 1.00 77.31 83 ALA A CA 1
ATOM 716 C C . ALA A 1 83 ? -0.231 -4.514 -4.319 1.00 77.31 83 ALA A C 1
ATOM 718 O O . ALA A 1 83 ? 0.532 -4.902 -3.436 1.00 77.31 83 ALA A O 1
ATOM 719 N N . ILE A 1 84 ? -0.015 -3.390 -5.004 1.00 78.81 84 ILE A N 1
ATOM 720 C CA . ILE A 1 84 ? 1.052 -2.427 -4.711 1.00 78.81 84 ILE A CA 1
ATOM 721 C C . ILE A 1 84 ? 0.399 -1.063 -4.564 1.00 78.81 84 ILE A C 1
ATOM 723 O O . ILE A 1 84 ? -0.361 -0.645 -5.438 1.00 78.81 84 ILE A O 1
ATOM 727 N N . HIS A 1 85 ? 0.727 -0.349 -3.492 1.00 76.25 85 HIS A N 1
ATOM 728 C CA . HIS A 1 85 ? 0.378 1.057 -3.358 1.00 76.25 85 HIS A CA 1
ATOM 729 C C . HIS A 1 85 ? 1.646 1.896 -3.505 1.00 76.25 85 HIS A C 1
ATOM 731 O O . HIS A 1 85 ? 2.535 1.860 -2.658 1.00 76.25 85 HIS A O 1
ATOM 737 N N . ILE A 1 86 ? 1.738 2.637 -4.607 1.00 73.50 86 ILE A N 1
ATOM 738 C CA . ILE A 1 86 ? 2.908 3.454 -4.914 1.00 73.50 86 ILE A CA 1
ATOM 739 C C . ILE A 1 86 ? 2.594 4.895 -4.536 1.00 73.50 86 ILE A C 1
ATOM 741 O O . ILE A 1 86 ? 1.878 5.595 -5.249 1.00 73.50 86 ILE A O 1
ATOM 745 N N . TRP A 1 87 ? 3.161 5.345 -3.422 1.00 69.25 87 TRP A N 1
ATOM 746 C CA . TRP A 1 87 ? 3.198 6.757 -3.063 1.00 69.25 87 TRP A CA 1
ATOM 747 C C . TRP A 1 87 ? 4.647 7.227 -3.085 1.00 69.25 87 TRP A C 1
ATOM 749 O O . TRP A 1 87 ? 5.474 6.745 -2.312 1.00 69.25 87 TRP A O 1
ATOM 759 N N . THR A 1 88 ? 4.976 8.152 -3.985 1.00 63.84 88 THR A N 1
ATOM 760 C CA . THR A 1 88 ? 6.304 8.765 -4.026 1.00 63.84 88 THR A CA 1
ATOM 761 C C . THR A 1 88 ? 6.202 10.261 -3.772 1.00 63.84 88 THR A C 1
ATOM 763 O O . THR A 1 88 ? 5.473 10.983 -4.447 1.00 63.84 88 THR A O 1
ATOM 766 N N . LYS A 1 89 ? 6.953 10.726 -2.773 1.00 63.19 89 LYS A N 1
ATOM 767 C CA . LYS A 1 89 ? 7.394 12.123 -2.689 1.00 63.19 89 LYS A CA 1
ATOM 768 C C . LYS A 1 89 ? 8.809 12.274 -3.256 1.00 63.19 89 LYS A C 1
ATOM 770 O O . LYS A 1 89 ? 9.119 13.293 -3.856 1.00 63.19 89 LYS A O 1
ATOM 775 N N . ASN A 1 90 ? 9.632 11.235 -3.074 1.00 58.25 90 ASN A N 1
ATOM 776 C CA . ASN A 1 90 ? 11.019 11.127 -3.511 1.00 58.25 90 ASN A CA 1
ATOM 777 C C . ASN A 1 90 ? 11.237 9.732 -4.127 1.00 58.25 90 ASN A C 1
ATOM 779 O O . ASN A 1 90 ? 10.841 8.728 -3.532 1.00 58.25 90 ASN A O 1
ATOM 783 N N . GLY A 1 91 ? 11.867 9.661 -5.300 1.00 64.88 91 GLY A N 1
ATOM 784 C CA . GLY A 1 91 ? 12.148 8.411 -6.014 1.00 64.88 91 GLY A CA 1
ATOM 785 C C . GLY A 1 91 ? 11.888 8.539 -7.514 1.00 64.88 91 GLY A C 1
ATOM 786 O O . GLY A 1 91 ? 10.987 9.258 -7.938 1.00 64.88 91 GLY A O 1
ATOM 787 N N . LYS A 1 92 ? 12.694 7.858 -8.332 1.00 71.38 92 LYS A N 1
ATOM 788 C CA . LYS A 1 92 ? 12.546 7.868 -9.791 1.00 71.38 92 LYS A CA 1
ATOM 789 C C . LYS A 1 92 ? 11.585 6.751 -10.201 1.00 71.38 92 LYS A C 1
ATOM 791 O O . LYS A 1 92 ? 12.004 5.616 -10.396 1.00 71.38 92 LYS A O 1
ATOM 796 N N . ILE A 1 93 ? 10.293 7.068 -10.272 1.00 82.56 93 ILE A N 1
ATOM 797 C CA . ILE A 1 93 ? 9.300 6.187 -10.901 1.00 82.56 93 ILE A CA 1
ATOM 798 C C . ILE A 1 93 ? 9.499 6.252 -12.424 1.00 82.56 93 ILE A C 1
ATOM 800 O O . ILE A 1 93 ? 9.731 7.351 -12.938 1.00 82.56 93 ILE A O 1
ATOM 804 N N . PRO A 1 94 ? 9.390 5.125 -13.154 1.00 82.75 94 PRO A N 1
ATOM 805 C CA . PRO A 1 94 ? 9.342 5.139 -14.612 1.00 82.75 94 PRO A CA 1
ATOM 806 C C . PRO A 1 94 ? 8.228 6.077 -15.099 1.00 82.75 94 PRO A C 1
ATOM 808 O O . PRO A 1 94 ? 7.047 5.831 -14.858 1.00 82.75 94 PRO A O 1
ATOM 811 N N . SER A 1 95 ? 8.598 7.186 -15.736 1.00 83.25 95 SER A N 1
ATOM 812 C CA . SER A 1 95 ? 7.661 8.239 -16.153 1.00 83.25 95 SER A CA 1
ATOM 813 C C . SER A 1 95 ? 7.290 8.167 -17.633 1.00 83.25 95 SER A C 1
ATOM 815 O O . SER A 1 95 ? 6.398 8.883 -18.085 1.00 83.25 95 SER A O 1
ATOM 817 N N . THR A 1 96 ? 7.962 7.304 -18.395 1.00 88.19 96 THR A N 1
ATOM 818 C CA . THR A 1 96 ? 7.728 7.106 -19.829 1.00 88.19 96 THR A CA 1
ATOM 819 C C . THR A 1 96 ? 7.620 5.625 -20.161 1.00 88.19 96 THR A C 1
ATOM 821 O O . THR A 1 96 ? 8.203 4.779 -19.480 1.00 88.19 96 THR A O 1
ATOM 824 N N . VAL A 1 97 ? 6.927 5.305 -21.255 1.00 87.62 97 VAL A N 1
ATOM 825 C CA . VAL A 1 97 ? 6.870 3.934 -21.781 1.00 87.62 97 VAL A CA 1
ATOM 826 C C . VAL A 1 97 ? 8.279 3.385 -22.024 1.00 87.62 97 VAL A C 1
ATOM 828 O O . VAL A 1 97 ? 8.562 2.265 -21.622 1.00 87.62 97 VAL A O 1
ATOM 831 N N . ASP A 1 98 ? 9.192 4.182 -22.577 1.00 89.31 98 ASP A N 1
ATOM 832 C CA . ASP A 1 98 ? 10.571 3.744 -22.837 1.00 89.31 98 ASP A CA 1
ATOM 833 C C . ASP A 1 98 ? 11.337 3.395 -21.555 1.00 89.31 98 ASP A C 1
ATOM 835 O O . ASP A 1 98 ? 12.045 2.385 -21.508 1.00 89.31 98 ASP A O 1
ATOM 839 N N . SER A 1 99 ? 11.151 4.176 -20.483 1.00 88.94 99 SER A N 1
ATOM 840 C CA . SER A 1 99 ? 11.728 3.846 -19.173 1.00 88.94 99 SER A CA 1
ATOM 841 C C . SER A 1 99 ? 11.127 2.557 -18.610 1.00 88.94 99 SER A C 1
ATOM 843 O O . SER A 1 99 ? 11.859 1.679 -18.164 1.00 88.94 99 SER A O 1
ATOM 845 N N . ILE A 1 100 ? 9.809 2.357 -18.745 1.00 90.56 100 ILE A N 1
ATOM 846 C CA . ILE A 1 100 ? 9.149 1.099 -18.371 1.00 90.56 100 ILE A CA 1
ATOM 847 C C . ILE A 1 100 ? 9.733 -0.076 -19.158 1.00 90.56 100 ILE A C 1
ATOM 849 O O . ILE A 1 100 ? 9.894 -1.152 -18.593 1.00 90.56 100 ILE A O 1
ATOM 853 N N . GLN A 1 101 ? 10.065 0.091 -20.437 1.00 90.56 101 GLN A N 1
ATOM 854 C CA . GLN A 1 101 ? 10.591 -1.003 -21.255 1.00 90.56 101 GLN A CA 1
ATOM 855 C C . GLN A 1 101 ? 12.015 -1.403 -20.880 1.00 90.56 101 GLN A C 1
ATOM 857 O O . GLN A 1 101 ? 12.328 -2.593 -20.878 1.00 90.56 101 GLN A O 1
ATOM 862 N N . THR A 1 102 ? 12.859 -0.427 -20.560 1.00 88.44 102 THR A N 1
ATOM 863 C CA . THR A 1 102 ? 14.307 -0.634 -20.427 1.00 88.44 102 THR A CA 1
ATOM 864 C C . THR A 1 102 ? 14.774 -0.765 -18.977 1.00 88.44 102 THR A C 1
ATOM 866 O O . THR A 1 102 ? 15.730 -1.495 -18.715 1.00 88.44 102 THR A O 1
ATOM 869 N N . ASP A 1 103 ? 14.088 -0.139 -18.017 1.00 87.94 103 ASP A N 1
ATOM 870 C CA . ASP A 1 103 ? 14.519 -0.136 -16.619 1.00 87.94 103 ASP A CA 1
ATOM 871 C C . ASP A 1 103 ? 14.412 -1.529 -15.989 1.00 87.94 103 ASP A C 1
ATOM 873 O O . ASP A 1 103 ? 13.355 -2.171 -15.972 1.00 87.94 103 ASP A O 1
ATOM 877 N N . ASN A 1 104 ? 15.503 -1.986 -15.385 1.00 86.44 104 ASN A N 1
ATOM 878 C CA . ASN A 1 104 ? 15.533 -3.252 -14.670 1.00 86.44 104 ASN A CA 1
ATOM 879 C C . ASN A 1 104 ? 15.150 -3.052 -13.197 1.00 86.44 104 ASN A C 1
ATOM 881 O O . ASN A 1 104 ? 16.008 -3.135 -12.335 1.00 86.44 104 ASN A O 1
ATOM 885 N N . SER A 1 105 ? 13.887 -2.743 -12.899 1.00 87.12 105 SER A N 1
ATOM 886 C CA . SER A 1 105 ? 13.371 -2.642 -11.521 1.00 87.12 105 SER A CA 1
ATOM 887 C C . SER A 1 105 ? 12.122 -3.505 -11.335 1.00 87.12 105 SER A C 1
ATOM 889 O O . SER A 1 105 ? 11.425 -3.785 -12.314 1.00 87.12 105 SER A O 1
ATOM 891 N N . THR A 1 106 ? 11.806 -3.897 -10.095 1.00 87.31 106 THR A N 1
ATOM 892 C CA . THR A 1 106 ? 10.543 -4.586 -9.760 1.00 87.31 106 THR A CA 1
ATOM 893 C C . THR A 1 106 ? 9.335 -3.789 -10.252 1.00 87.31 106 THR A C 1
ATOM 895 O O . THR A 1 106 ? 8.411 -4.351 -10.839 1.00 87.31 106 THR A O 1
ATOM 898 N N . LEU A 1 107 ? 9.353 -2.466 -10.079 1.00 87.69 107 LEU A N 1
ATOM 899 C CA . LEU A 1 107 ? 8.260 -1.610 -10.521 1.00 87.69 107 LEU A CA 1
ATOM 900 C C . LEU A 1 107 ? 8.078 -1.640 -12.048 1.00 87.69 107 LEU A C 1
ATOM 902 O O . LEU A 1 107 ? 6.960 -1.796 -12.541 1.00 87.69 107 LEU A O 1
ATOM 906 N N . SER A 1 108 ? 9.172 -1.561 -12.805 1.00 88.88 108 SER A N 1
ATOM 907 C CA . SER A 1 108 ? 9.125 -1.664 -14.268 1.00 88.88 108 SER A CA 1
ATOM 908 C C . SER A 1 108 ? 8.694 -3.057 -14.732 1.00 88.88 108 SER A C 1
ATOM 910 O O . SER A 1 108 ? 7.967 -3.166 -15.716 1.00 88.88 108 SER A O 1
ATOM 912 N N . GLN A 1 109 ? 9.073 -4.123 -14.016 1.00 88.38 109 GLN A N 1
ATOM 913 C CA . GLN A 1 109 ? 8.597 -5.483 -14.301 1.00 88.38 109 GLN A CA 1
ATOM 914 C C . GLN A 1 109 ? 7.077 -5.589 -14.168 1.00 88.38 109 GLN A C 1
ATOM 916 O O . GLN A 1 109 ? 6.423 -6.127 -15.061 1.00 88.38 109 GLN A O 1
ATOM 921 N N . VAL A 1 110 ? 6.512 -5.027 -13.096 1.00 87.88 110 VAL A N 1
ATOM 922 C CA . VAL A 1 110 ? 5.059 -4.999 -12.880 1.00 87.88 110 VAL A CA 1
ATOM 923 C C . VAL A 1 110 ? 4.368 -4.213 -13.990 1.00 87.88 110 VAL A C 1
ATOM 925 O O . VAL A 1 110 ? 3.423 -4.718 -14.594 1.00 87.88 110 VAL A O 1
ATOM 928 N N . PHE A 1 111 ? 4.862 -3.017 -14.326 1.00 89.62 111 PHE A N 1
ATOM 929 C CA . PHE A 1 111 ? 4.286 -2.234 -15.420 1.00 89.62 111 PHE A CA 1
ATOM 930 C C . PHE A 1 111 ? 4.337 -2.973 -16.759 1.00 89.62 111 PHE A C 1
ATOM 932 O O . PHE A 1 111 ? 3.341 -2.987 -17.481 1.00 89.62 111 PHE A O 1
ATOM 939 N N . ARG A 1 112 ? 5.456 -3.628 -17.093 1.00 91.00 112 ARG A N 1
ATOM 940 C CA . ARG A 1 112 ? 5.560 -4.398 -18.339 1.00 91.00 112 ARG A CA 1
ATOM 941 C C . ARG A 1 112 ? 4.629 -5.607 -18.358 1.00 91.00 112 ARG A C 1
ATOM 943 O O . ARG A 1 112 ? 4.008 -5.859 -19.388 1.00 91.00 112 ARG A O 1
ATOM 950 N N . PHE A 1 113 ? 4.475 -6.308 -17.236 1.00 89.19 113 PHE A N 1
ATOM 951 C CA . PHE A 1 113 ? 3.517 -7.407 -17.137 1.00 89.19 113 PHE A CA 1
ATOM 952 C C . PHE A 1 113 ? 2.079 -6.925 -17.364 1.00 89.19 113 PHE A C 1
ATOM 954 O O . PHE A 1 113 ? 1.357 -7.520 -18.156 1.00 89.19 113 PHE A O 1
ATOM 961 N N . VAL A 1 114 ? 1.680 -5.810 -16.746 1.00 85.12 114 VAL A N 1
ATOM 962 C CA . VAL A 1 114 ? 0.331 -5.243 -16.920 1.00 85.12 114 VAL A CA 1
ATOM 963 C C . VAL A 1 114 ? 0.094 -4.767 -18.354 1.00 85.12 114 VAL A C 1
ATOM 965 O O . VAL A 1 114 ? -0.964 -5.021 -18.921 1.00 85.12 114 VAL A O 1
ATOM 968 N N . LEU A 1 115 ? 1.068 -4.078 -18.951 1.00 86.69 115 LEU A N 1
ATOM 969 C CA . LEU A 1 115 ? 0.916 -3.489 -20.284 1.00 86.69 115 LEU A CA 1
ATOM 970 C C . LEU A 1 115 ? 1.053 -4.512 -21.415 1.00 86.69 115 LEU A C 1
ATOM 972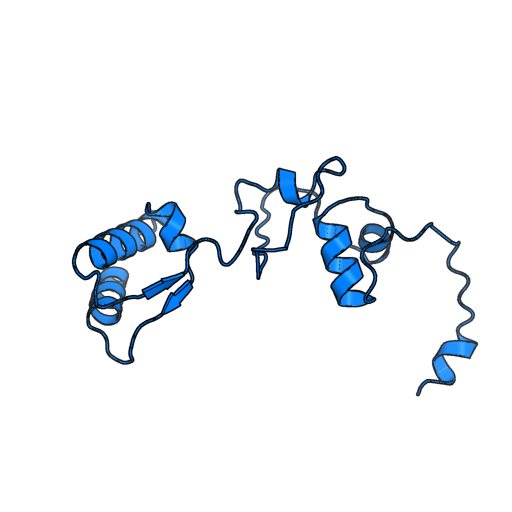 O O . LEU A 1 115 ? 0.461 -4.327 -22.477 1.00 86.69 115 LEU A O 1
ATOM 976 N N . TYR A 1 116 ? 1.863 -5.554 -21.220 1.00 88.88 116 TYR A N 1
ATOM 977 C CA . TYR A 1 116 ? 2.287 -6.429 -22.312 1.00 88.88 116 TYR A CA 1
ATOM 978 C C . TYR A 1 116 ? 2.236 -7.928 -22.013 1.00 88.88 116 TYR A C 1
ATOM 980 O O . TYR A 1 116 ? 2.574 -8.715 -22.896 1.00 88.88 116 TYR A O 1
ATOM 988 N N . GLY A 1 117 ? 1.884 -8.336 -20.794 1.00 87.88 117 GLY A N 1
ATOM 989 C CA . GLY A 1 117 ? 1.890 -9.740 -20.372 1.00 87.88 117 GLY A CA 1
ATOM 990 C C . GLY A 1 117 ? 3.283 -10.355 -20.177 1.00 87.88 117 GLY A C 1
ATOM 991 O O . GLY A 1 117 ? 3.378 -11.551 -19.924 1.00 87.88 117 GLY A O 1
ATOM 992 N N . ASP A 1 118 ? 4.364 -9.572 -20.279 1.00 88.56 118 ASP A N 1
ATOM 993 C CA . ASP A 1 118 ? 5.752 -10.038 -20.126 1.00 88.56 118 ASP A CA 1
ATOM 994 C C . ASP A 1 118 ? 6.532 -9.076 -19.213 1.00 88.56 118 ASP A C 1
ATOM 996 O O . ASP A 1 118 ? 6.650 -7.900 -19.558 1.00 88.56 118 ASP A O 1
ATOM 1000 N N . PRO A 1 119 ? 7.069 -9.529 -18.063 1.00 88.62 119 PRO A N 1
ATOM 1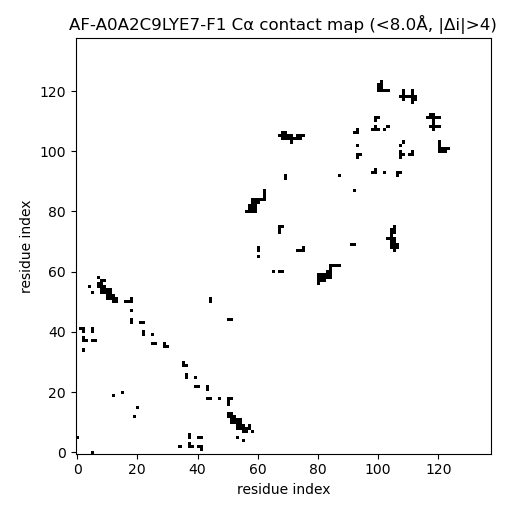001 C CA . PRO A 1 119 ? 7.772 -8.662 -17.117 1.00 88.62 119 PRO A CA 1
ATOM 1002 C C . PRO A 1 119 ? 9.220 -8.342 -17.521 1.00 88.62 119 PRO A C 1
ATOM 1004 O O . PRO A 1 119 ? 9.850 -7.470 -16.908 1.00 88.62 119 PRO A O 1
ATOM 1007 N N . ARG A 1 120 ? 9.793 -9.028 -18.517 1.00 89.25 120 ARG A N 1
ATOM 1008 C CA . ARG A 1 120 ? 11.219 -8.900 -18.857 1.00 89.25 120 ARG A CA 1
ATOM 1009 C C . ARG A 1 120 ? 11.526 -7.548 -19.514 1.00 89.25 120 ARG A C 1
ATOM 1011 O O . ARG A 1 120 ? 10.705 -7.065 -20.295 1.00 89.25 120 ARG A O 1
ATOM 1018 N N . PRO A 1 121 ? 12.688 -6.929 -19.225 1.00 88.44 121 PRO A N 1
ATOM 1019 C CA . PRO A 1 121 ? 13.132 -5.747 -19.952 1.00 88.44 121 PRO A CA 1
ATOM 1020 C C . PRO A 1 121 ? 13.183 -6.031 -21.451 1.00 88.44 121 PRO A C 1
ATOM 1022 O O . PRO A 1 121 ? 13.640 -7.095 -21.875 1.00 88.44 121 PRO A O 1
ATOM 1025 N N . ARG A 1 122 ? 12.729 -5.075 -22.256 1.00 84.00 122 ARG A N 1
ATOM 1026 C CA . ARG A 1 122 ? 12.895 -5.146 -23.705 1.00 84.00 122 ARG A CA 1
ATOM 1027 C C . ARG A 1 122 ? 14.224 -4.503 -24.042 1.00 84.00 122 ARG A C 1
ATOM 1029 O O . ARG A 1 122 ? 14.499 -3.381 -23.619 1.00 84.00 122 ARG A O 1
ATOM 1036 N N . HIS A 1 123 ? 15.051 -5.211 -24.802 1.00 70.94 123 HIS A N 1
ATOM 1037 C CA . HIS A 1 123 ? 16.195 -4.577 -25.439 1.00 70.94 123 HIS A CA 1
ATOM 1038 C C . HIS A 1 123 ? 15.679 -3.394 -26.261 1.00 70.94 123 HIS A C 1
ATOM 1040 O O . HIS A 1 123 ? 14.610 -3.490 -26.871 1.00 70.94 123 HIS A O 1
ATOM 1046 N N . ALA A 1 124 ? 16.401 -2.274 -26.225 1.00 54.19 124 ALA A N 1
ATOM 1047 C CA . ALA A 1 124 ? 16.126 -1.131 -27.078 1.00 54.19 124 ALA A CA 1
ATOM 1048 C C . ALA A 1 124 ? 16.380 -1.538 -28.538 1.00 54.19 124 ALA A C 1
ATOM 1050 O O . ALA A 1 124 ? 17.430 -1.261 -29.105 1.00 54.19 124 ALA A O 1
ATOM 1051 N N . GLU A 1 125 ? 15.435 -2.254 -29.134 1.00 50.09 125 GLU A N 1
ATOM 1052 C CA . GLU A 1 125 ? 15.310 -2.329 -30.578 1.00 50.09 125 GLU A CA 1
ATOM 1053 C C . GLU A 1 125 ? 14.960 -0.906 -31.036 1.00 50.09 125 GLU A C 1
ATOM 1055 O O . GLU A 1 125 ? 13.986 -0.334 -30.525 1.00 50.09 125 GLU A O 1
ATOM 1060 N N . PRO A 1 126 ? 15.750 -0.283 -31.929 1.00 44.62 126 PRO A N 1
ATOM 1061 C CA . PRO A 1 126 ? 15.434 1.043 -32.434 1.00 44.62 126 PRO A CA 1
ATOM 1062 C C . PRO A 1 126 ? 14.011 1.023 -32.993 1.00 44.62 126 PRO A C 1
ATOM 1064 O O . PRO A 1 126 ? 13.636 0.133 -33.756 1.00 44.62 126 PRO A O 1
ATOM 1067 N N . TYR A 1 127 ? 13.198 1.981 -32.552 1.00 42.16 127 TYR A N 1
ATOM 1068 C CA . TYR A 1 127 ? 11.767 2.053 -32.827 1.00 42.16 127 TYR A CA 1
ATOM 1069 C C . TYR A 1 127 ? 11.509 2.312 -34.323 1.00 42.16 127 TYR A C 1
ATOM 1071 O O . TYR A 1 127 ? 11.203 3.422 -34.744 1.00 42.16 127 TYR A O 1
ATOM 1079 N N . HIS A 1 128 ? 11.613 1.274 -35.149 1.00 46.25 128 HIS A N 1
ATOM 1080 C CA . HIS A 1 128 ? 11.139 1.249 -36.529 1.00 46.25 128 HIS A CA 1
ATOM 1081 C C . HIS A 1 128 ? 9.964 0.278 -36.641 1.00 46.25 128 HIS A C 1
ATOM 1083 O O . HIS A 1 128 ? 9.997 -0.701 -37.382 1.00 46.25 128 HIS A O 1
ATOM 1089 N N . ARG A 1 129 ? 8.875 0.553 -35.912 1.00 47.69 129 ARG A N 1
ATOM 1090 C CA . ARG A 1 129 ? 7.578 -0.024 -36.282 1.00 47.69 129 ARG A CA 1
ATOM 1091 C C . ARG A 1 129 ? 6.940 0.848 -37.352 1.00 47.69 129 ARG A C 1
ATOM 1093 O O . ARG A 1 129 ? 6.445 1.937 -37.087 1.00 47.69 129 ARG A O 1
ATOM 1100 N N . ASN A 1 130 ? 6.989 0.328 -38.572 1.00 48.44 130 ASN A N 1
ATOM 1101 C CA . ASN A 1 130 ? 6.284 0.833 -39.737 1.00 48.44 130 ASN A CA 1
ATOM 1102 C C . ASN A 1 130 ? 4.781 0.934 -39.403 1.00 48.44 130 ASN A C 1
ATOM 1104 O O . ASN A 1 130 ? 4.143 -0.073 -39.087 1.00 48.44 130 ASN A O 1
ATOM 1108 N N . LEU A 1 131 ? 4.223 2.149 -39.443 1.00 51.72 131 LEU A N 1
ATOM 1109 C CA . LEU A 1 131 ? 2.831 2.483 -39.080 1.00 51.72 131 LEU A CA 1
ATOM 1110 C C . LEU A 1 131 ? 1.768 1.701 -39.880 1.00 51.72 131 LEU A C 1
ATOM 1112 O O . LEU A 1 131 ? 0.583 1.741 -39.554 1.00 51.72 131 LEU A O 1
ATOM 1116 N N . THR A 1 132 ? 2.179 0.974 -40.914 1.00 50.34 132 THR A N 1
ATOM 1117 C CA . THR A 1 132 ? 1.319 0.190 -41.802 1.00 50.34 132 THR A CA 1
ATOM 1118 C C . THR A 1 132 ? 0.718 -1.053 -41.131 1.00 50.34 132 THR A C 1
ATOM 1120 O O . THR A 1 132 ? -0.379 -1.462 -41.502 1.00 50.34 132 THR A O 1
ATOM 1123 N N . GLU A 1 133 ? 1.367 -1.637 -40.119 1.00 46.00 133 GLU A N 1
ATOM 1124 C CA . GLU A 1 133 ? 0.878 -2.872 -39.469 1.00 46.00 133 GLU A CA 1
ATOM 1125 C C . GLU A 1 133 ? -0.232 -2.619 -38.427 1.00 46.00 133 GLU A C 1
ATOM 1127 O O . GLU A 1 133 ? -1.067 -3.486 -38.184 1.00 46.00 133 GLU A O 1
ATOM 1132 N N . LEU A 1 134 ? -0.323 -1.407 -37.865 1.00 44.56 134 LEU A N 1
ATOM 1133 C CA . LEU A 1 134 ? -1.352 -1.039 -36.876 1.00 44.56 134 LEU A CA 1
ATOM 1134 C C . LEU A 1 134 ? -2.750 -0.834 -37.487 1.00 44.56 134 LEU A C 1
ATOM 1136 O O . LEU A 1 134 ? -3.742 -0.888 -36.769 1.00 44.56 134 LEU A O 1
ATOM 1140 N N . LYS A 1 135 ? -2.845 -0.656 -38.811 1.00 45.72 135 LYS A N 1
ATOM 1141 C CA . LYS A 1 135 ? -4.125 -0.550 -39.536 1.00 45.72 135 LYS A CA 1
ATOM 1142 C C . LYS A 1 135 ? -4.747 -1.900 -39.908 1.00 45.72 135 LYS A C 1
ATOM 1144 O O . LYS A 1 135 ? -5.810 -1.913 -40.508 1.00 45.72 135 LYS A O 1
ATOM 1149 N N . LYS A 1 136 ? -4.092 -3.023 -39.594 1.00 46.22 136 LYS A N 1
ATOM 1150 C CA . LYS A 1 136 ? -4.635 -4.374 -39.833 1.00 46.22 136 LYS A CA 1
ATOM 1151 C C . LYS A 1 136 ? -5.339 -4.973 -38.609 1.00 46.22 136 LYS A C 1
ATOM 1153 O O . LYS A 1 136 ? -5.864 -6.076 -38.700 1.00 46.22 136 LYS A O 1
ATOM 1158 N N . LEU A 1 137 ? -5.312 -4.276 -37.469 1.00 47.59 137 LEU A N 1
ATOM 1159 C CA . LEU A 1 137 ? -5.898 -4.715 -36.194 1.00 47.59 137 LEU A CA 1
ATOM 1160 C C . LEU A 1 137 ? -7.067 -3.825 -35.726 1.00 47.59 137 LEU A C 1
ATOM 1162 O O . LEU A 1 137 ? -7.521 -3.967 -34.592 1.00 47.59 137 LEU A O 1
ATOM 1166 N N . LEU A 1 138 ? -7.549 -2.933 -36.595 1.00 43.62 138 LEU A N 1
ATOM 1167 C CA . LEU A 1 138 ? -8.798 -2.172 -36.473 1.00 43.62 138 LEU A CA 1
ATOM 1168 C C . LEU A 1 138 ? -9.614 -2.389 -37.749 1.00 43.62 138 LEU A C 1
ATOM 1170 O O . LEU A 1 138 ? -10.856 -2.404 -37.641 1.00 43.62 138 LEU A O 1
#

Sequence (138 aa):
MSPVEIANAFLISRRRNAFLKDWYIGFQDYEAKWTFTMEKAYNLSRQNVSQVYIVPDLYRPFWNEMPLLLNSSFYFDWTRSYAIHIWTKNGKIPSTVDSIQTDNSTLSQVFRFVLYGDPRPRHAEPYHRNLTELKKLL

pLDDT: mean 77.45, std 12.75, range [42.16, 91.0]

Mean predicted aligned error: 10.89 Å

Organism: Biomphalaria glabrata (NCBI:txid6526)

Radius of gyration: 20.96 Å; Cα contacts (8 Å, |Δi|>4): 148; chains: 1; bounding box: 43×33×64 Å

Solvent-accessible surface area (backbone atoms only — not comparable to full-atom values): 8466 Å² total; per-residue (Å²): 138,49,36,74,50,52,75,53,36,53,78,46,64,61,89,91,35,66,65,62,50,54,48,51,57,55,54,75,70,60,62,102,46,79,63,56,62,25,45,51,48,37,54,51,45,71,76,42,56,92,56,50,49,72,42,71,56,47,47,44,60,52,70,90,38,48,64,53,37,63,31,63,91,41,82,71,80,57,93,76,39,81,39,71,60,88,69,75,95,74,80,89,68,72,85,44,71,67,44,31,36,55,42,64,23,35,50,25,23,53,52,28,29,75,77,68,75,44,47,69,63,46,78,88,68,79,91,75,76,66,75,74,65,68,67,75,82,114

Foldseek 3Di:
DDLLQQVVWDKDFDPPFVLVVQLVVQCVPDDVDPSSSSRSSVVSCVVCVPGIDTHTQQEDDDQVVVCQFQPLVHADDCPRHNHYDDDDPDDDDQPDPLCLQARRGNNSLVVCCVVPVGSDRDDCPPPPPDPVVVVVVD

Secondary structure (DSSP, 8-state):
--HHHHTTSEEE--TT-HHHHHHHHHHHT--S-HHHHHHHHHHHHHH-TTT-EEETTSB-S-GGGHHHHH-TT-----TT--B-----SSS----SHHHHHH--SHHHHHHHHHHHS--SPPP-------TTGGGG--